Protein AF-A0A6L6C912-F1 (afdb_monomer)

Solvent-accessible surface area (backbone atoms only — not comparable to full-atom values): 8346 Å² total; per-residue (Å²): 132,83,64,89,53,62,64,54,72,68,54,40,51,50,49,50,55,50,50,50,58,46,31,72,76,54,56,62,42,37,60,65,57,52,14,61,76,70,71,49,58,45,74,30,47,49,53,47,47,75,71,37,81,61,41,32,56,27,79,47,93,93,45,96,63,50,25,36,24,34,54,93,72,51,63,96,78,46,55,73,74,74,72,69,75,84,73,74,90,74,79,93,76,87,88,87,92,79,90,76,91,73,86,82,80,83,89,74,90,81,76,84,74,86,72,79,83,70,77,74,71,71,68,79,81,114

pLDDT: mean 73.51, std 21.08, range [38.72, 96.44]

Secondary structure (DSSP, 8-state):
---TTPPPHHHHHHHHHHHHHHHHHS--EEHHHHHHHHTS-HHHHHHHHHH-TTEEEE--TT-SS-EEEEGGG--TT-----------------------------SS----------TTGGGG--

Radius of gyration: 24.03 Å; Cα contacts (8 Å, |Δi|>4): 100; chains: 1; bounding box: 54×57×57 Å

Foldseek 3Di:
DDPPQADDPVLLVQLLVQLVVVQVVPFFAFLVVSCVSSVGDSVNNVVSQVVDLQKAWADDPPDPTITIHGPVPDPPRRPRPDPPPPDDDDDDDDDDDDDDDDDPDDDPPPPPDDPDPDPVVVPPPD

Mean predicted aligned error: 16.99 Å

Structure (mmCIF, N/CA/C/O backbone):
data_AF-A0A6L6C912-F1
#
_entry.id   AF-A0A6L6C912-F1
#
loop_
_atom_site.group_PDB
_atom_site.id
_atom_site.type_symbol
_atom_site.label_atom_id
_atom_site.label_alt_id
_atom_site.label_comp_id
_atom_site.label_asym_id
_atom_site.label_entity_id
_atom_site.label_seq_id
_atom_site.pdbx_PDB_ins_code
_atom_site.Cartn_x
_atom_site.Cartn_y
_atom_site.Cartn_z
_atom_site.occupancy
_atom_site.B_iso_or_equiv
_atom_site.auth_seq_id
_atom_site.auth_comp_id
_atom_site.auth_asym_id
_atom_site.auth_atom_id
_atom_site.pdbx_PDB_model_num
ATOM 1 N N . MET A 1 1 ? 26.063 -0.394 -10.391 1.00 46.00 1 MET A N 1
ATOM 2 C CA . MET A 1 1 ? 25.419 -0.621 -9.078 1.00 46.00 1 MET A CA 1
ATOM 3 C C . MET A 1 1 ? 24.106 -1.335 -9.349 1.00 46.00 1 MET A C 1
ATOM 5 O O . MET A 1 1 ? 23.156 -0.690 -9.778 1.00 46.00 1 MET A O 1
ATOM 9 N N . SER A 1 2 ? 24.093 -2.663 -9.249 1.00 46.38 2 SER A N 1
ATOM 10 C CA . SER A 1 2 ? 22.914 -3.476 -9.554 1.00 46.38 2 SER A CA 1
ATOM 11 C C . SER A 1 2 ? 21.785 -3.101 -8.601 1.00 46.38 2 SER A C 1
ATOM 13 O O . SER A 1 2 ? 21.945 -3.137 -7.384 1.00 46.38 2 SER A O 1
ATOM 15 N N . SER A 1 3 ? 20.657 -2.669 -9.157 1.00 57.75 3 SER A N 1
ATOM 16 C CA . SER A 1 3 ? 19.453 -2.362 -8.392 1.00 57.75 3 SER A CA 1
ATOM 17 C C . SER A 1 3 ? 18.805 -3.685 -7.986 1.00 57.75 3 SER A C 1
ATOM 19 O O . SER A 1 3 ? 17.798 -4.078 -8.560 1.00 57.75 3 SER A O 1
ATOM 21 N N . GLU A 1 4 ? 19.384 -4.384 -7.006 1.00 67.19 4 GLU A N 1
ATOM 22 C CA . GLU A 1 4 ? 18.887 -5.674 -6.481 1.00 67.19 4 GLU A CA 1
ATOM 23 C C . GLU A 1 4 ? 17.446 -5.590 -5.950 1.00 67.19 4 GLU A C 1
ATOM 25 O O . GLU A 1 4 ? 16.793 -6.594 -5.694 1.00 67.19 4 GLU A O 1
ATOM 30 N N . TYR A 1 5 ? 16.936 -4.367 -5.804 1.00 69.31 5 TYR A N 1
ATOM 31 C CA . TYR A 1 5 ? 15.603 -4.062 -5.315 1.00 69.31 5 TYR A CA 1
ATOM 32 C C . TYR A 1 5 ? 14.744 -3.313 -6.346 1.00 69.31 5 TYR A C 1
ATOM 34 O O . TYR A 1 5 ? 13.743 -2.706 -5.963 1.00 69.31 5 TYR A O 1
ATOM 42 N N . SER A 1 6 ? 15.104 -3.312 -7.632 1.00 79.38 6 SER A N 1
ATOM 43 C CA . SER A 1 6 ? 14.180 -2.902 -8.699 1.00 79.38 6 SER A CA 1
ATOM 44 C C . SER A 1 6 ? 13.371 -4.098 -9.169 1.00 79.38 6 SER A C 1
ATOM 46 O O . SER A 1 6 ? 13.941 -5.066 -9.654 1.00 79.38 6 SER A O 1
ATOM 48 N N . LEU A 1 7 ? 12.049 -3.986 -9.073 1.00 84.81 7 LEU A N 1
ATOM 49 C CA . LEU A 1 7 ? 11.141 -4.888 -9.776 1.00 84.81 7 LEU A CA 1
ATOM 50 C C . LEU A 1 7 ? 11.162 -4.553 -11.267 1.00 84.81 7 LEU A C 1
ATOM 52 O O . LEU A 1 7 ? 11.279 -3.377 -11.636 1.00 84.81 7 LEU A O 1
ATOM 56 N N . ALA A 1 8 ? 11.017 -5.573 -12.109 1.00 90.06 8 ALA A N 1
ATOM 57 C CA . ALA A 1 8 ? 10.723 -5.351 -13.519 1.00 90.06 8 ALA A CA 1
ATOM 58 C C . ALA A 1 8 ? 9.362 -4.629 -13.659 1.00 90.06 8 ALA A C 1
ATOM 60 O O . ALA A 1 8 ? 8.518 -4.749 -12.767 1.00 90.06 8 ALA A O 1
ATOM 61 N N . PRO A 1 9 ? 9.101 -3.893 -14.755 1.00 88.69 9 PRO A N 1
ATOM 62 C CA . PRO A 1 9 ? 7.837 -3.170 -14.937 1.00 88.69 9 PRO A CA 1
A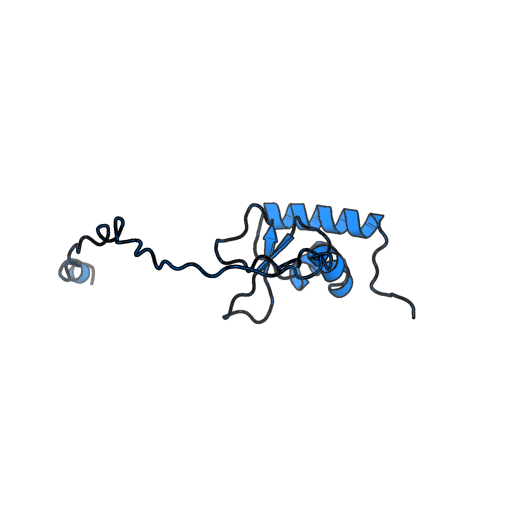TOM 63 C C . PRO A 1 9 ? 6.593 -4.057 -14.776 1.00 88.69 9 PRO A C 1
ATOM 65 O O . PRO A 1 9 ? 5.631 -3.666 -14.114 1.00 88.69 9 PRO A O 1
ATOM 68 N N . ASP A 1 10 ? 6.644 -5.284 -15.297 1.00 92.50 10 ASP A N 1
ATOM 69 C CA . ASP A 1 10 ? 5.545 -6.248 -15.195 1.00 92.50 10 ASP A CA 1
ATOM 70 C C . ASP A 1 10 ? 5.323 -6.719 -13.755 1.00 92.50 10 ASP A C 1
ATOM 72 O O . ASP A 1 10 ? 4.187 -6.843 -13.294 1.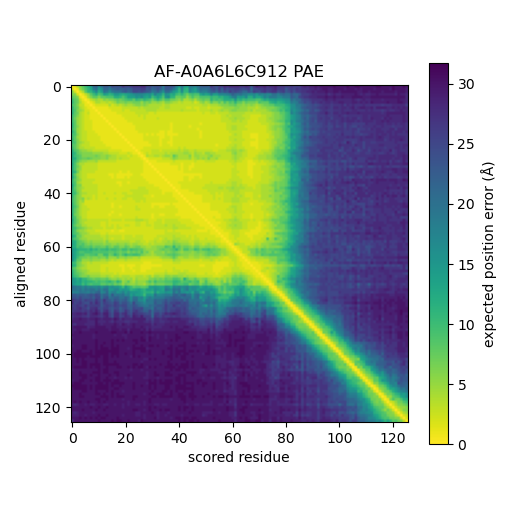00 92.50 10 ASP A O 1
ATOM 76 N N . GLU A 1 11 ? 6.405 -6.957 -13.014 1.00 92.06 11 GLU A N 1
ATOM 77 C CA . GLU A 1 11 ? 6.346 -7.343 -11.604 1.00 92.06 11 GLU A CA 1
ATOM 78 C C . GLU A 1 11 ? 5.853 -6.190 -10.733 1.00 92.06 11 GLU A C 1
ATOM 80 O O . GLU A 1 11 ? 5.048 -6.401 -9.829 1.00 92.06 11 GLU A O 1
ATOM 85 N N . ALA A 1 12 ? 6.285 -4.962 -11.027 1.00 92.56 12 ALA A N 1
ATOM 86 C CA . ALA A 1 12 ? 5.819 -3.758 -10.355 1.00 92.56 12 ALA A CA 1
ATOM 87 C C . ALA A 1 12 ? 4.313 -3.551 -10.575 1.00 92.56 12 ALA A C 1
ATOM 89 O O . ALA A 1 12 ? 3.591 -3.275 -9.619 1.00 92.56 12 ALA A O 1
ATOM 90 N N . SER A 1 13 ? 3.824 -3.754 -11.803 1.00 93.81 13 SER A N 1
ATOM 91 C CA . SER A 1 13 ? 2.397 -3.675 -12.138 1.00 93.81 13 SER A CA 1
ATOM 92 C C . SER A 1 13 ? 1.570 -4.755 -11.425 1.00 93.81 13 SER A C 1
ATOM 94 O O . SER A 1 13 ? 0.518 -4.469 -10.839 1.00 93.81 13 SER A O 1
ATOM 96 N N . LYS A 1 14 ? 2.077 -5.996 -11.385 1.00 94.94 14 LYS A N 1
ATOM 97 C CA . LYS A 1 14 ? 1.462 -7.097 -10.624 1.00 94.94 14 LYS A CA 1
ATOM 98 C C . LYS A 1 14 ? 1.429 -6.798 -9.127 1.00 94.94 14 LYS A C 1
ATOM 100 O O . LYS A 1 14 ? 0.382 -6.951 -8.503 1.00 94.94 14 LYS A O 1
ATOM 105 N N . ALA A 1 15 ? 2.539 -6.319 -8.564 1.00 94.62 15 ALA A N 1
ATOM 106 C CA . ALA A 1 15 ? 2.629 -5.939 -7.160 1.00 94.62 15 ALA A CA 1
ATOM 107 C C . ALA A 1 15 ? 1.658 -4.800 -6.825 1.00 94.62 15 ALA A C 1
ATOM 109 O O . ALA A 1 15 ? 0.943 -4.891 -5.832 1.00 94.62 15 ALA A O 1
ATOM 110 N N . ALA A 1 16 ? 1.562 -3.773 -7.675 1.00 94.88 16 ALA A N 1
ATOM 111 C CA . ALA A 1 16 ? 0.606 -2.682 -7.505 1.00 94.88 16 ALA A CA 1
ATOM 112 C C . ALA A 1 16 ? -0.843 -3.195 -7.513 1.00 94.88 16 ALA A C 1
ATOM 114 O O . ALA A 1 16 ? -1.638 -2.831 -6.652 1.00 94.88 16 ALA A O 1
ATOM 115 N N . SER A 1 17 ? -1.185 -4.088 -8.442 1.00 96.44 17 SER A N 1
ATOM 116 C CA . SER A 1 17 ? -2.529 -4.677 -8.532 1.00 96.44 17 SER A CA 1
ATOM 117 C C . SER A 1 17 ? -2.870 -5.550 -7.316 1.00 96.44 17 SER A C 1
ATOM 119 O O . SER A 1 17 ? -3.993 -5.505 -6.803 1.00 96.44 17 SER A O 1
ATOM 121 N N . ALA A 1 18 ? -1.892 -6.305 -6.807 1.00 96.00 18 ALA A N 1
ATOM 122 C CA . ALA A 1 18 ? -2.041 -7.100 -5.592 1.00 96.00 18 ALA A CA 1
ATOM 123 C C . ALA A 1 18 ? -2.231 -6.210 -4.354 1.00 96.00 18 ALA A C 1
ATOM 125 O O . ALA A 1 18 ? -3.171 -6.418 -3.589 1.00 96.00 18 ALA A O 1
ATOM 126 N N . VAL A 1 19 ? -1.402 -5.173 -4.194 1.00 96.38 19 VAL A N 1
ATOM 127 C CA . VAL A 1 19 ? -1.552 -4.182 -3.118 1.00 96.38 19 VAL A CA 1
ATOM 128 C C . VAL A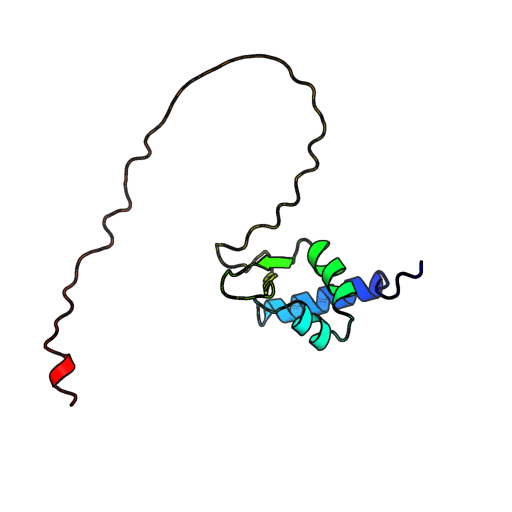 1 19 ? -2.906 -3.489 -3.189 1.00 96.38 19 VAL A C 1
ATOM 130 O O . VAL A 1 19 ? -3.568 -3.367 -2.165 1.00 96.38 19 VAL A O 1
ATOM 133 N N . PH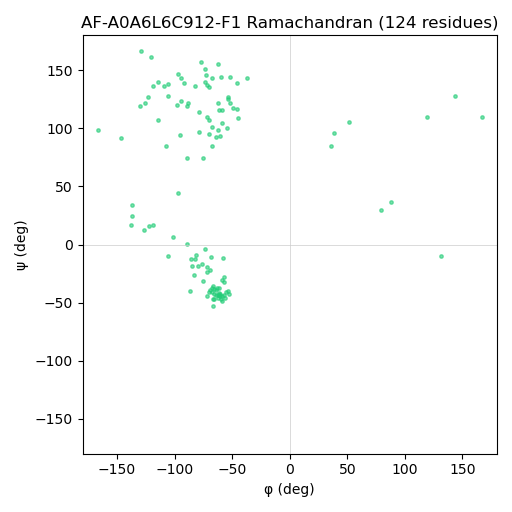E A 1 20 ? -3.347 -3.075 -4.378 1.00 95.94 20 PHE A N 1
ATOM 134 C CA . PHE A 1 20 ? -4.656 -2.454 -4.565 1.00 95.94 20 PHE A CA 1
ATOM 135 C C . PHE A 1 20 ? -5.780 -3.362 -4.060 1.00 95.94 20 PHE A C 1
ATOM 137 O O . PHE A 1 20 ? -6.636 -2.923 -3.295 1.00 95.94 20 PHE A O 1
ATOM 144 N N . SER A 1 21 ? -5.735 -4.647 -4.415 1.00 96.00 21 SER A N 1
ATOM 145 C CA . SER A 1 21 ? -6.722 -5.637 -3.968 1.00 96.00 21 SER A CA 1
ATOM 146 C C . SER A 1 21 ? -6.710 -5.828 -2.447 1.00 96.00 21 SER A C 1
ATOM 148 O O . SER A 1 21 ? -7.767 -5.982 -1.839 1.00 96.00 21 SER A O 1
ATOM 150 N N . ILE A 1 22 ? -5.528 -5.795 -1.821 1.00 95.25 22 ILE A N 1
ATOM 151 C CA . ILE A 1 22 ? -5.382 -5.883 -0.361 1.00 95.25 22 ILE A CA 1
ATOM 152 C C . ILE A 1 22 ? -5.972 -4.638 0.304 1.00 95.25 22 ILE A C 1
ATOM 154 O O . ILE A 1 22 ? -6.852 -4.769 1.145 1.00 95.25 22 ILE A O 1
ATOM 158 N N . LEU A 1 23 ? -5.555 -3.441 -0.118 1.00 94.62 23 LEU A N 1
ATOM 159 C CA . LEU A 1 23 ? -5.986 -2.175 0.483 1.00 94.62 23 LEU A CA 1
ATOM 160 C C . LEU A 1 23 ? -7.462 -1.845 0.224 1.00 94.62 23 LEU A C 1
ATOM 162 O O . LEU A 1 23 ? -8.054 -1.099 0.994 1.00 94.62 23 LEU A O 1
ATOM 166 N N . THR A 1 24 ? -8.066 -2.418 -0.822 1.00 94.44 24 THR A N 1
ATOM 167 C CA . THR A 1 24 ? -9.521 -2.350 -1.047 1.00 94.44 24 THR A CA 1
ATOM 168 C C . THR A 1 24 ? -10.287 -3.114 0.035 1.00 94.44 24 THR A C 1
ATOM 170 O O . THR A 1 24 ? -11.383 -2.716 0.416 1.00 94.44 24 THR A O 1
ATOM 173 N N . ARG A 1 25 ? -9.731 -4.234 0.514 1.00 92.62 25 ARG A N 1
ATOM 174 C CA . ARG A 1 25 ? -10.359 -5.088 1.534 1.00 92.62 25 ARG A CA 1
ATOM 175 C C . ARG A 1 25 ? -10.033 -4.625 2.947 1.00 92.62 25 ARG A C 1
ATOM 177 O O . ARG A 1 25 ? -10.891 -4.698 3.816 1.00 92.62 25 ARG A O 1
ATOM 184 N N . ASP A 1 26 ? -8.790 -4.214 3.159 1.00 91.00 26 ASP A N 1
ATOM 185 C CA . ASP A 1 26 ? -8.232 -3.871 4.459 1.00 91.00 26 ASP A CA 1
ATOM 186 C C . ASP A 1 26 ? -7.206 -2.741 4.293 1.00 91.00 26 ASP A C 1
ATOM 188 O O . ASP A 1 26 ? -6.033 -2.957 3.966 1.00 91.00 26 ASP A O 1
ATOM 192 N N . GLY A 1 27 ? -7.696 -1.509 4.427 1.00 89.19 27 GLY A N 1
ATOM 193 C CA . GLY A 1 27 ? -6.881 -0.302 4.356 1.00 89.19 27 GLY A CA 1
ATOM 194 C C . GLY A 1 27 ? -6.098 -0.067 5.648 1.00 89.19 27 GLY A C 1
ATOM 195 O O . GLY A 1 27 ? -6.497 -0.500 6.722 1.00 89.19 27 GLY A O 1
ATOM 196 N N . GLY A 1 28 ? -4.997 0.679 5.564 1.00 91.00 28 GLY A N 1
ATOM 197 C CA . GLY A 1 28 ? -4.208 1.031 6.745 1.00 91.00 28 GLY A CA 1
ATOM 198 C C . GLY A 1 28 ? -3.146 0.005 7.091 1.00 91.00 28 GLY A C 1
ATOM 199 O O . GLY A 1 28 ? -2.865 -0.244 8.258 1.00 91.00 28 GLY A O 1
ATOM 200 N N . GLN A 1 29 ? -2.534 -0.582 6.067 1.00 93.50 29 GLN A N 1
ATOM 201 C CA . GLN A 1 29 ? -1.478 -1.572 6.233 1.00 93.50 29 GLN A CA 1
ATOM 202 C C . GLN A 1 29 ? -0.097 -0.933 6.104 1.00 93.50 29 GLN A C 1
ATOM 204 O O . GLN A 1 29 ? 0.119 -0.014 5.311 1.00 93.50 29 GLN A O 1
ATOM 209 N N . THR A 1 30 ? 0.886 -1.439 6.847 1.00 94.88 30 THR A N 1
ATOM 210 C CA . THR A 1 30 ? 2.270 -0.973 6.689 1.00 94.88 30 THR A CA 1
ATOM 211 C C . THR A 1 30 ? 2.879 -1.521 5.398 1.00 94.88 30 THR A C 1
ATOM 213 O O . THR A 1 30 ? 2.606 -2.650 4.981 1.00 94.88 30 THR A O 1
ATOM 216 N N . ALA A 1 31 ? 3.826 -0.788 4.805 1.00 94.81 31 ALA A N 1
ATOM 217 C CA . ALA A 1 31 ? 4.561 -1.279 3.634 1.00 94.81 31 ALA A CA 1
ATOM 218 C C . ALA A 1 31 ? 5.289 -2.615 3.885 1.00 94.81 31 ALA A C 1
ATOM 220 O O . ALA A 1 31 ? 5.497 -3.400 2.963 1.00 94.81 31 ALA A O 1
ATOM 221 N N . ALA A 1 32 ? 5.686 -2.891 5.133 1.00 95.06 32 ALA A N 1
ATOM 222 C CA . ALA A 1 32 ? 6.317 -4.157 5.495 1.00 95.06 32 ALA A CA 1
ATOM 223 C C . ALA A 1 32 ? 5.326 -5.330 5.441 1.00 95.06 32 ALA A C 1
ATOM 225 O O . ALA A 1 32 ? 5.691 -6.401 4.962 1.00 95.06 32 ALA A O 1
ATOM 226 N N . GLN A 1 33 ? 4.091 -5.135 5.909 1.00 95.25 33 GLN A N 1
ATOM 227 C CA . GLN A 1 33 ? 3.036 -6.147 5.818 1.00 95.25 33 GLN A CA 1
ATOM 228 C C . GLN A 1 33 ? 2.634 -6.385 4.364 1.00 95.25 33 GLN A C 1
ATOM 230 O O . GLN A 1 33 ? 2.623 -7.531 3.925 1.00 95.25 33 GLN A O 1
ATOM 235 N N . LEU A 1 34 ? 2.412 -5.315 3.595 1.00 96.00 34 LEU A N 1
ATOM 236 C CA . LEU A 1 34 ? 2.085 -5.416 2.170 1.00 96.00 34 LEU A CA 1
ATOM 237 C C . LEU A 1 34 ? 3.166 -6.182 1.393 1.00 96.00 34 LEU A C 1
ATOM 239 O O . LEU A 1 34 ? 2.854 -7.069 0.606 1.00 96.00 34 LEU A O 1
ATOM 243 N N . ALA A 1 35 ? 4.442 -5.908 1.670 1.00 95.69 35 ALA A N 1
ATOM 244 C CA . ALA A 1 35 ? 5.560 -6.607 1.042 1.00 95.69 35 ALA A CA 1
ATOM 245 C C . ALA A 1 35 ? 5.556 -8.117 1.338 1.00 95.69 35 ALA A C 1
ATOM 247 O O . ALA A 1 35 ? 5.759 -8.919 0.428 1.00 95.69 35 ALA A O 1
ATOM 248 N N . ARG A 1 36 ? 5.260 -8.511 2.585 1.00 95.69 36 ARG A N 1
ATOM 249 C CA . ARG A 1 36 ? 5.138 -9.927 2.972 1.00 95.69 36 ARG A CA 1
ATOM 250 C C . ARG A 1 36 ? 3.956 -10.612 2.289 1.00 95.69 36 ARG A C 1
ATOM 252 O O . ARG A 1 36 ? 4.114 -11.735 1.833 1.00 95.69 36 ARG A O 1
ATOM 259 N N . LEU A 1 37 ? 2.804 -9.943 2.208 1.00 95.00 37 LEU A N 1
ATOM 260 C CA . LEU A 1 37 ? 1.595 -10.496 1.586 1.00 95.00 37 LEU A CA 1
ATOM 261 C C . LEU A 1 37 ? 1.751 -10.683 0.073 1.00 95.00 37 LEU A C 1
ATOM 263 O O . LEU A 1 37 ? 1.262 -11.660 -0.480 1.00 95.00 37 LEU A O 1
ATOM 267 N N . VAL A 1 38 ? 2.441 -9.755 -0.589 1.00 94.44 38 VAL A N 1
ATOM 268 C CA . VAL A 1 38 ? 2.668 -9.788 -2.042 1.00 94.44 38 VAL A CA 1
ATOM 269 C C . VAL A 1 38 ? 3.877 -10.658 -2.416 1.00 94.44 38 VAL A C 1
ATOM 271 O O . VAL A 1 38 ? 3.995 -11.081 -3.562 1.00 94.44 38 VAL A O 1
ATOM 274 N N . GLY A 1 39 ? 4.769 -10.954 -1.465 1.00 94.19 39 GLY A N 1
ATOM 275 C CA . GLY A 1 39 ? 5.966 -11.766 -1.702 1.00 94.19 39 GLY A CA 1
ATOM 276 C C . GLY A 1 39 ? 7.112 -10.995 -2.362 1.00 94.19 39 GLY A C 1
ATOM 277 O O . GLY A 1 39 ? 7.910 -11.575 -3.091 1.00 94.19 39 GLY A O 1
ATOM 278 N N . VAL A 1 40 ? 7.204 -9.684 -2.121 1.00 94.19 40 VAL A N 1
ATOM 279 C CA . VAL A 1 40 ? 8.243 -8.811 -2.693 1.00 94.19 40 VAL A CA 1
ATOM 280 C C . VAL A 1 40 ? 9.067 -8.143 -1.601 1.00 94.19 40 VAL A C 1
ATOM 282 O O . VAL A 1 40 ? 8.653 -8.028 -0.448 1.00 94.19 40 VAL A O 1
ATOM 285 N N . HIS A 1 41 ? 10.250 -7.644 -1.953 1.00 94.38 41 HIS A N 1
ATOM 286 C CA . HIS A 1 41 ? 11.067 -6.916 -0.994 1.00 94.38 41 HIS A CA 1
ATOM 287 C C . HIS A 1 41 ? 10.471 -5.532 -0.677 1.00 94.38 41 HIS A C 1
ATOM 289 O O . HIS A 1 41 ? 10.084 -4.776 -1.572 1.00 94.38 41 HIS A O 1
ATOM 295 N N . LYS A 1 42 ? 10.474 -5.141 0.607 1.00 93.94 42 LYS A N 1
ATOM 296 C CA . LYS A 1 42 ? 9.901 -3.865 1.084 1.00 93.94 42 LYS A CA 1
ATOM 297 C C . LYS A 1 42 ? 10.440 -2.644 0.332 1.00 93.94 42 LYS A C 1
ATOM 299 O O . LYS A 1 42 ? 9.672 -1.752 -0.011 1.00 93.94 42 LYS A O 1
ATOM 304 N N . LYS A 1 43 ? 11.754 -2.585 0.068 1.00 92.62 43 LYS A N 1
ATOM 305 C CA . LYS A 1 43 ? 12.363 -1.450 -0.661 1.00 92.62 43 LYS A CA 1
ATOM 306 C C . LYS A 1 43 ? 11.796 -1.302 -2.075 1.00 92.62 43 LYS A C 1
ATOM 308 O O . LYS A 1 43 ? 11.607 -0.180 -2.533 1.00 92.62 43 LYS A O 1
ATOM 313 N N . SER A 1 44 ? 11.525 -2.419 -2.740 1.00 92.56 44 SER A N 1
ATOM 314 C CA . SER A 1 44 ? 10.970 -2.442 -4.088 1.00 92.56 44 SER A CA 1
ATOM 315 C C . SER A 1 44 ? 9.513 -2.014 -4.087 1.00 92.56 44 SER A C 1
ATOM 317 O O . SER A 1 44 ? 9.122 -1.166 -4.884 1.00 92.56 44 SER A O 1
ATOM 319 N N . LEU A 1 45 ? 8.738 -2.530 -3.130 1.00 94.88 45 LEU A N 1
ATOM 320 C CA . LEU A 1 45 ? 7.340 -2.154 -2.985 1.00 94.88 45 LEU A CA 1
ATOM 321 C C . LEU A 1 45 ? 7.173 -0.675 -2.631 1.00 94.88 45 LEU A C 1
ATOM 323 O O . LEU A 1 45 ? 6.315 -0.017 -3.201 1.00 94.88 45 LEU A O 1
ATOM 327 N N . ASN A 1 46 ? 8.029 -0.120 -1.770 1.00 94.56 46 ASN A N 1
ATOM 328 C CA . ASN A 1 46 ? 8.001 1.310 -1.462 1.00 94.56 46 ASN A CA 1
ATOM 329 C C . ASN A 1 46 ? 8.108 2.177 -2.723 1.00 94.56 46 ASN A C 1
ATOM 331 O O . ASN A 1 46 ? 7.392 3.165 -2.834 1.00 94.56 46 ASN A O 1
ATOM 335 N N . ARG A 1 47 ? 8.955 1.809 -3.695 1.00 93.12 47 ARG A N 1
ATOM 336 C CA . ARG A 1 47 ? 9.031 2.544 -4.969 1.00 93.12 47 ARG A CA 1
ATOM 337 C C . ARG A 1 47 ? 7.684 2.525 -5.689 1.00 93.12 47 ARG A C 1
ATOM 339 O O . ARG A 1 47 ? 7.217 3.574 -6.110 1.00 93.12 47 ARG A O 1
ATOM 346 N N . VAL A 1 48 ? 7.044 1.359 -5.777 1.00 94.00 48 VAL A N 1
ATOM 347 C CA . VAL A 1 48 ? 5.712 1.217 -6.389 1.00 94.00 48 VAL A CA 1
ATOM 348 C C . VAL A 1 48 ? 4.684 2.093 -5.668 1.00 94.00 48 VAL A C 1
ATOM 350 O O . VAL A 1 48 ? 3.991 2.870 -6.315 1.00 94.00 48 VAL A O 1
ATOM 353 N N . LEU A 1 49 ? 4.646 2.029 -4.336 1.00 94.50 49 LEU A N 1
ATOM 354 C CA . LEU A 1 49 ? 3.704 2.776 -3.503 1.00 94.50 49 LEU A CA 1
ATOM 355 C C . LEU A 1 49 ? 3.837 4.299 -3.660 1.00 94.50 49 LEU A C 1
ATOM 357 O O . LEU A 1 49 ? 2.831 4.984 -3.774 1.00 94.50 49 LEU A O 1
ATOM 361 N N . TYR A 1 50 ? 5.060 4.839 -3.710 1.00 93.69 50 TYR A N 1
ATOM 362 C CA . TYR A 1 50 ? 5.263 6.284 -3.890 1.00 93.69 50 TYR A CA 1
ATOM 363 C C . TYR A 1 50 ? 5.011 6.759 -5.333 1.00 93.69 50 TYR A C 1
ATOM 365 O O . TYR A 1 50 ? 4.597 7.902 -5.548 1.00 93.69 50 TYR A O 1
ATOM 373 N N . HIS A 1 51 ? 5.276 5.917 -6.337 1.00 91.88 51 HIS A N 1
ATOM 374 C CA . HIS A 1 51 ? 5.110 6.296 -7.744 1.00 91.88 51 HIS A CA 1
ATOM 375 C C . HIS A 1 51 ? 3.670 6.155 -8.248 1.00 91.88 51 HIS A C 1
ATOM 377 O O . HIS A 1 51 ? 3.269 6.892 -9.153 1.00 91.88 51 HIS A O 1
ATOM 383 N N . ASP A 1 52 ? 2.873 5.273 -7.655 1.00 92.50 52 ASP A N 1
ATOM 384 C CA . ASP A 1 52 ? 1.492 5.045 -8.066 1.00 92.50 52 ASP A CA 1
ATOM 385 C C . ASP A 1 52 ? 0.527 5.989 -7.315 1.00 92.50 52 ASP A C 1
ATOM 387 O O . ASP A 1 52 ? 0.452 5.943 -6.088 1.00 92.50 52 ASP A O 1
ATOM 391 N N . PRO A 1 53 ? -0.215 6.863 -8.025 1.00 90.81 53 PRO A N 1
ATOM 392 C CA . PRO A 1 53 ? -1.108 7.844 -7.402 1.00 90.81 53 PRO A CA 1
ATOM 393 C C . PRO A 1 53 ? -2.325 7.219 -6.706 1.00 90.81 53 PRO A C 1
ATOM 395 O O . PRO A 1 53 ? -3.046 7.918 -6.002 1.00 90.81 53 PRO A O 1
ATOM 398 N N . ARG A 1 54 ? -2.588 5.922 -6.904 1.00 92.31 54 ARG A N 1
ATOM 399 C CA . ARG A 1 54 ? -3.704 5.228 -6.250 1.00 92.31 54 ARG A CA 1
ATOM 400 C C . ARG A 1 54 ? -3.460 5.001 -4.765 1.00 92.31 54 ARG A C 1
ATOM 402 O O . ARG A 1 54 ? -4.419 4.737 -4.043 1.00 92.31 54 ARG A O 1
ATOM 409 N N . PHE A 1 55 ? -2.210 5.069 -4.314 1.00 93.81 55 PHE A N 1
ATOM 410 C CA . PHE A 1 55 ? -1.842 4.819 -2.929 1.00 93.81 55 PHE A CA 1
ATOM 411 C C . PHE A 1 55 ? -1.512 6.117 -2.211 1.00 93.81 55 PHE A C 1
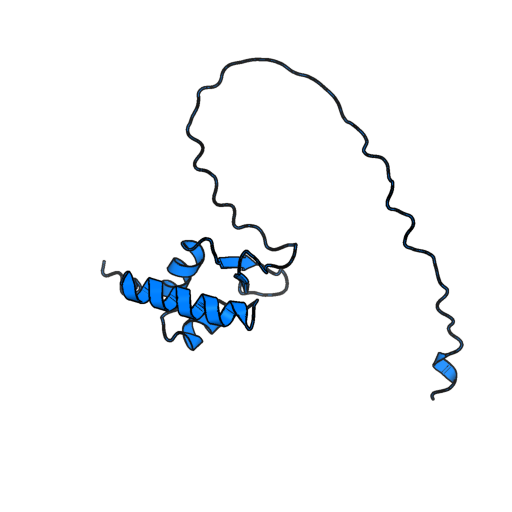ATOM 413 O O . PHE A 1 55 ? -0.822 6.990 -2.732 1.00 93.81 55 PHE A O 1
ATOM 420 N N . GLN A 1 56 ? -1.988 6.208 -0.979 1.00 93.19 56 GLN A N 1
ATOM 421 C CA . GLN A 1 56 ? -1.827 7.366 -0.124 1.00 93.19 56 GLN A CA 1
ATOM 422 C C . GLN A 1 56 ? -1.150 6.933 1.178 1.00 93.19 56 GLN A C 1
ATOM 424 O O . GLN A 1 56 ? -1.595 6.001 1.851 1.00 93.19 56 GLN A O 1
ATOM 429 N N . GLU A 1 57 ? -0.055 7.611 1.521 1.00 92.88 57 GLU A N 1
ATOM 430 C CA . GLU A 1 57 ? 0.651 7.418 2.787 1.00 92.88 57 GLU A CA 1
ATOM 431 C C . GLU A 1 57 ? -0.052 8.218 3.892 1.00 92.88 57 GLU A C 1
ATOM 433 O O . GLU A 1 57 ? -0.399 9.387 3.710 1.00 92.88 57 GLU A O 1
ATOM 438 N N . MET A 1 58 ? -0.223 7.607 5.060 1.00 89.38 58 MET A N 1
ATOM 439 C CA . MET A 1 58 ? -0.723 8.252 6.266 1.00 89.38 58 MET A CA 1
ATOM 440 C C . MET A 1 58 ? 0.268 8.034 7.408 1.00 89.38 58 MET A C 1
ATOM 442 O O . MET A 1 58 ? 0.597 6.906 7.781 1.00 89.38 58 MET A O 1
ATOM 446 N N . LYS A 1 59 ? 0.754 9.141 7.970 1.00 88.69 59 LYS A N 1
ATOM 447 C CA . LYS A 1 59 ? 1.634 9.140 9.140 1.00 88.69 59 LYS A CA 1
ATOM 448 C C . LYS A 1 59 ? 0.788 9.401 10.373 1.00 88.69 59 LYS A C 1
ATOM 450 O O . LYS A 1 59 ? 0.152 10.445 10.461 1.00 88.69 59 LYS A O 1
ATOM 455 N N . ILE A 1 60 ? 0.796 8.450 11.295 1.00 83.62 60 ILE A N 1
ATOM 456 C CA . ILE A 1 60 ? 0.076 8.536 12.561 1.00 83.62 60 ILE A CA 1
ATOM 457 C C . ILE A 1 60 ? 1.114 8.793 13.648 1.00 83.62 60 ILE A C 1
ATOM 459 O O . ILE A 1 60 ? 2.088 8.053 13.736 1.00 83.62 60 ILE A O 1
ATOM 463 N N . GLU A 1 61 ? 0.922 9.825 14.467 1.00 82.38 61 GLU A N 1
ATOM 464 C CA . GLU A 1 61 ? 1.897 10.229 15.497 1.00 82.38 61 GLU A CA 1
ATOM 465 C C . GLU A 1 61 ? 2.200 9.114 16.506 1.00 82.38 61 GLU A C 1
ATOM 467 O O . GLU A 1 61 ? 3.319 8.997 16.997 1.00 82.38 61 GLU A O 1
ATOM 472 N N . THR A 1 62 ? 1.219 8.251 16.771 1.00 83.31 62 THR A N 1
ATOM 473 C CA . THR A 1 62 ? 1.340 7.123 17.700 1.00 83.31 62 THR A CA 1
ATOM 474 C C . THR A 1 62 ? 2.026 5.894 17.098 1.00 83.31 62 THR A C 1
ATOM 476 O O . THR A 1 62 ? 2.333 4.957 17.834 1.00 83.31 62 THR A O 1
ATOM 479 N N . GLN A 1 63 ? 2.284 5.861 15.783 1.00 81.50 63 GLN A N 1
ATOM 480 C CA . GLN A 1 63 ? 2.894 4.714 15.108 1.00 81.50 63 GLN A CA 1
ATOM 481 C C . GLN A 1 63 ? 4.231 5.056 14.448 1.00 81.50 63 GLN A C 1
ATOM 483 O O . GLN A 1 63 ? 4.381 6.035 13.724 1.00 81.50 63 GLN A O 1
ATOM 488 N N . ALA A 1 64 ? 5.207 4.164 14.629 1.00 84.50 64 ALA A N 1
ATOM 489 C CA . ALA A 1 64 ? 6.543 4.323 14.055 1.00 84.50 64 ALA A CA 1
ATOM 490 C C . ALA A 1 64 ? 6.590 4.118 12.528 1.00 84.50 64 ALA A C 1
ATOM 492 O O . ALA A 1 64 ? 7.514 4.595 11.869 1.00 84.50 64 ALA A O 1
ATOM 493 N N . ALA A 1 65 ? 5.634 3.379 11.955 1.00 88.00 65 ALA A N 1
ATOM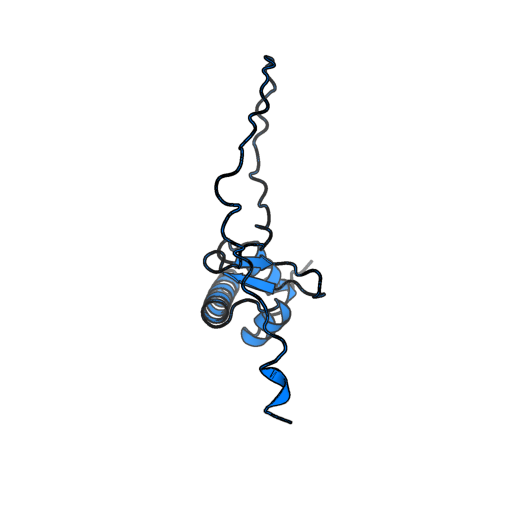 494 C CA . ALA A 1 65 ? 5.591 3.074 10.529 1.00 88.00 65 ALA A CA 1
ATOM 495 C C . ALA A 1 65 ? 4.373 3.732 9.868 1.00 88.00 65 ALA A C 1
ATOM 497 O O . ALA A 1 65 ? 3.288 3.697 10.443 1.00 88.00 65 ALA A O 1
ATOM 498 N N . PRO A 1 66 ? 4.526 4.287 8.652 1.00 91.00 66 PRO A N 1
ATOM 499 C CA . PRO A 1 66 ? 3.400 4.838 7.920 1.00 91.00 66 PRO A CA 1
ATOM 500 C C . PRO A 1 66 ? 2.441 3.729 7.486 1.00 91.00 66 PRO A C 1
ATOM 502 O O . PRO A 1 66 ? 2.864 2.635 7.078 1.00 91.00 66 PRO A O 1
ATOM 505 N N . LEU A 1 67 ? 1.155 4.056 7.535 1.00 93.19 67 LEU A N 1
ATOM 506 C CA . LEU A 1 67 ? 0.082 3.225 7.018 1.00 93.19 67 LEU A CA 1
ATOM 507 C C . LEU A 1 67 ? -0.259 3.654 5.596 1.00 93.19 67 LEU A C 1
ATOM 509 O O . LEU A 1 67 ? -0.226 4.836 5.263 1.00 93.19 67 LEU A O 1
ATOM 513 N N . TRP A 1 68 ? -0.581 2.681 4.756 1.00 94.88 68 TRP A N 1
ATOM 514 C CA . TRP A 1 68 ? -0.951 2.903 3.368 1.00 94.88 68 TRP A CA 1
ATOM 515 C C . TRP A 1 68 ? -2.434 2.633 3.170 1.00 94.88 68 TRP A C 1
ATOM 517 O O . TRP A 1 68 ? -2.972 1.636 3.654 1.00 94.88 68 TRP A O 1
ATOM 527 N N . TYR A 1 69 ? -3.075 3.529 2.431 1.00 94.25 69 TYR A N 1
ATOM 528 C 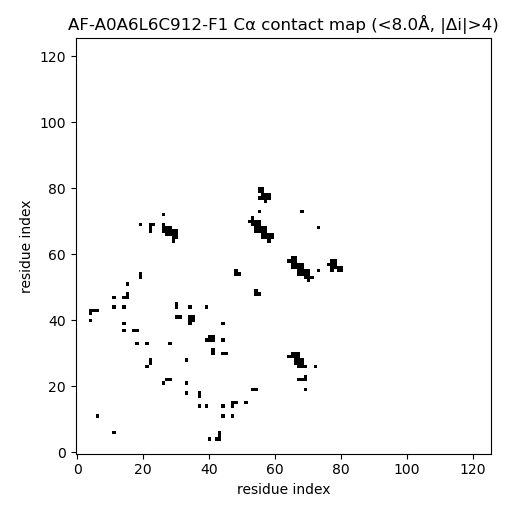CA . TYR A 1 69 ? -4.483 3.471 2.059 1.00 94.25 69 TYR A CA 1
ATOM 529 C C . TYR A 1 69 ? -4.628 3.663 0.551 1.00 94.25 69 TYR A C 1
ATOM 531 O O . TYR A 1 69 ? -3.695 4.103 -0.127 1.00 94.25 69 TYR A O 1
ATOM 539 N N . LEU A 1 70 ? -5.811 3.358 0.019 1.00 93.81 70 LEU A N 1
ATOM 540 C CA . LEU A 1 70 ? -6.190 3.857 -1.297 1.00 93.81 70 LEU A CA 1
ATOM 541 C C . LEU A 1 70 ? -6.506 5.347 -1.191 1.00 93.81 70 LEU A C 1
ATOM 543 O O . LEU A 1 70 ? -7.166 5.769 -0.245 1.00 93.81 70 LEU A O 1
ATOM 547 N N . ALA A 1 71 ? -6.090 6.131 -2.182 1.00 90.50 71 ALA A N 1
ATOM 548 C CA . ALA A 1 71 ? -6.370 7.565 -2.225 1.00 90.50 71 ALA A CA 1
ATOM 549 C C . ALA A 1 71 ? -7.881 7.867 -2.160 1.00 90.50 71 ALA A C 1
ATOM 551 O O . ALA A 1 71 ? -8.289 8.849 -1.553 1.00 90.50 71 ALA A O 1
ATOM 552 N N . SER A 1 72 ? -8.723 6.983 -2.709 1.00 87.25 72 SER A N 1
ATOM 553 C CA . SER A 1 72 ? -10.185 7.115 -2.685 1.00 87.25 72 SER A CA 1
ATOM 554 C C . SER A 1 72 ? -10.840 6.782 -1.340 1.00 87.25 72 SER A C 1
ATOM 556 O O . SER A 1 72 ? -12.008 7.102 -1.151 1.00 87.25 72 SER A O 1
ATOM 558 N N . SER A 1 73 ? -10.139 6.095 -0.433 1.00 84.06 73 SER A N 1
ATOM 559 C CA . SER A 1 73 ? -10.689 5.618 0.846 1.00 84.06 73 SER A CA 1
ATOM 560 C C . SER A 1 73 ? -9.860 6.067 2.051 1.00 84.06 73 SER A C 1
ATOM 562 O O . SER A 1 73 ? -9.990 5.498 3.137 1.00 84.06 73 SER A O 1
ATOM 564 N N . ALA A 1 74 ? -8.941 7.013 1.855 1.00 80.88 74 ALA A N 1
ATOM 565 C CA . ALA A 1 74 ? -8.060 7.480 2.910 1.00 80.88 74 ALA A CA 1
ATOM 566 C C . ALA A 1 74 ? -8.860 8.301 3.943 1.00 80.88 74 ALA A C 1
ATOM 568 O O . ALA A 1 74 ? -9.667 9.146 3.550 1.00 80.88 74 ALA A O 1
ATOM 569 N N . PRO A 1 75 ? -8.644 8.090 5.255 1.00 77.31 75 PRO A N 1
ATOM 570 C CA . PRO A 1 75 ? -9.275 8.901 6.292 1.00 77.31 75 PRO A CA 1
ATOM 571 C C . PRO A 1 75 ? -8.900 10.384 6.165 1.00 77.31 75 PRO A C 1
ATOM 573 O O . PRO A 1 75 ? -7.753 10.718 5.846 1.00 77.31 75 PRO A O 1
ATOM 576 N N . THR A 1 76 ? -9.847 11.277 6.465 1.00 62.16 76 THR A N 1
ATOM 577 C CA . THR A 1 76 ? -9.646 12.733 6.486 1.00 62.16 76 THR A CA 1
ATOM 578 C C . THR A 1 76 ? -8.548 13.080 7.497 1.00 62.16 76 THR A C 1
ATOM 580 O O . THR A 1 76 ? -8.753 12.979 8.703 1.00 62.16 76 THR A O 1
ATOM 583 N N . GLY A 1 77 ? -7.348 13.410 7.016 1.00 59.25 77 GLY A N 1
ATOM 584 C CA . GLY A 1 77 ? -6.145 13.568 7.848 1.00 59.25 77 GLY A CA 1
ATOM 585 C C . GLY A 1 77 ? -4.916 12.828 7.315 1.00 59.25 77 GLY A C 1
ATOM 586 O O . GLY A 1 77 ? -3.800 13.071 7.778 1.00 59.25 77 GLY A O 1
ATOM 587 N N . ALA A 1 78 ? -5.080 11.972 6.302 1.00 57.38 78 ALA A N 1
ATOM 588 C CA . ALA A 1 78 ? -3.955 11.527 5.495 1.00 57.38 78 ALA A CA 1
ATOM 589 C C . ALA A 1 78 ? -3.290 12.760 4.868 1.00 57.38 78 ALA A C 1
ATOM 591 O O . ALA A 1 78 ? -3.912 13.485 4.093 1.00 57.38 78 ALA A O 1
ATOM 592 N N . LYS A 1 79 ? -2.030 13.029 5.234 1.00 56.47 79 LYS A N 1
ATOM 593 C CA . LYS A 1 79 ? -1.236 14.067 4.574 1.00 56.47 79 LYS A CA 1
ATOM 594 C C . LYS A 1 79 ? -1.092 13.653 3.122 1.00 56.47 79 LYS A C 1
ATOM 596 O O . LYS A 1 79 ? -0.251 12.805 2.835 1.00 56.47 79 LYS A O 1
ATOM 601 N N . GLU A 1 80 ? -1.917 14.222 2.243 1.00 50.34 80 GLU A N 1
ATOM 602 C CA . GLU A 1 80 ? -1.768 14.123 0.796 1.00 50.34 80 GLU A CA 1
ATOM 603 C C . GLU A 1 80 ? -0.294 14.371 0.508 1.00 50.34 80 GLU A C 1
ATOM 605 O O . GLU A 1 80 ? 0.245 15.439 0.823 1.00 50.34 80 GLU A O 1
ATOM 610 N N . SER A 1 81 ? 0.400 13.297 0.113 1.00 48.53 81 SER A N 1
ATOM 611 C CA . SER A 1 81 ? 1.849 13.326 -0.002 1.00 48.53 81 SER A CA 1
ATOM 612 C C . SER A 1 81 ? 2.086 14.261 -1.153 1.00 48.53 81 SER A C 1
ATOM 614 O O . SER A 1 81 ? 1.789 13.918 -2.296 1.00 48.53 81 SER A O 1
ATOM 616 N N . THR A 1 82 ? 2.452 15.491 -0.810 1.00 45.09 82 THR A N 1
ATOM 617 C CA . THR A 1 82 ? 2.404 16.639 -1.691 1.00 45.09 82 THR A CA 1
ATOM 618 C C . THR A 1 82 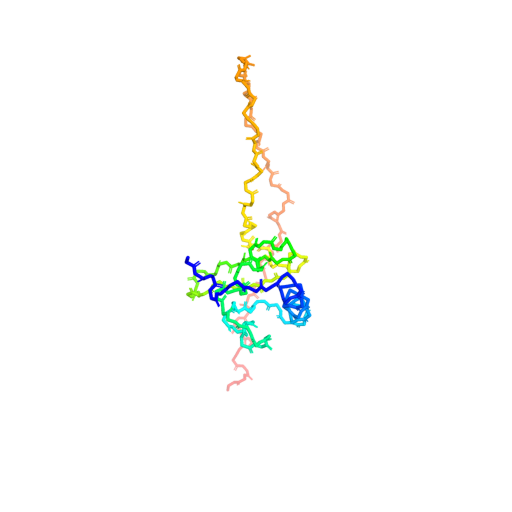? 3.391 16.337 -2.801 1.00 45.09 82 THR A C 1
ATOM 620 O O . THR A 1 82 ? 4.591 16.594 -2.688 1.00 45.09 82 THR A O 1
ATOM 623 N N . ARG A 1 83 ? 2.896 15.736 -3.888 1.00 47.62 83 ARG A N 1
ATOM 624 C CA . ARG A 1 83 ? 3.528 15.820 -5.189 1.00 47.62 83 ARG A CA 1
ATOM 625 C C . ARG A 1 83 ? 3.504 17.304 -5.456 1.00 47.62 83 ARG A C 1
ATOM 627 O O . ARG A 1 83 ? 2.482 17.835 -5.873 1.00 47.62 83 ARG A O 1
ATOM 634 N N . LYS A 1 84 ? 4.597 17.987 -5.105 1.00 38.72 84 LYS A N 1
ATOM 635 C CA . LYS A 1 84 ? 4.821 19.353 -5.550 1.00 38.72 84 LYS A CA 1
ATOM 636 C C . LYS A 1 84 ? 4.500 19.330 -7.044 1.00 38.72 84 LYS A C 1
ATOM 638 O O . LYS A 1 84 ? 5.176 18.576 -7.757 1.00 38.72 84 LYS A O 1
ATOM 643 N N . PRO A 1 85 ? 3.476 20.056 -7.526 1.00 41.84 85 PRO A N 1
ATOM 644 C CA . PRO A 1 85 ? 3.418 20.323 -8.945 1.00 41.84 85 PRO A CA 1
ATOM 645 C C . PRO A 1 85 ? 4.775 20.941 -9.263 1.00 41.84 85 PRO A C 1
ATOM 647 O O . PRO A 1 85 ? 5.260 21.810 -8.536 1.00 41.84 85 PRO A O 1
ATOM 650 N N . LYS A 1 86 ? 5.466 20.381 -10.250 1.00 40.75 86 LYS A N 1
ATOM 651 C CA . LYS A 1 86 ? 6.698 20.965 -10.753 1.00 40.75 86 LYS A CA 1
ATOM 652 C C . LYS A 1 86 ? 6.271 22.260 -11.435 1.00 40.75 86 LYS A C 1
ATOM 654 O O . LYS A 1 86 ? 5.953 22.243 -12.614 1.00 40.75 86 LYS A O 1
ATOM 659 N N . SER A 1 87 ? 6.137 23.325 -10.650 1.00 43.19 87 SER A N 1
ATOM 660 C CA . SER A 1 87 ? 5.886 24.666 -11.140 1.00 43.19 87 SER A CA 1
ATOM 661 C C . SER A 1 87 ? 7.072 25.037 -12.017 1.00 43.19 87 SER A C 1
ATOM 663 O O . SER A 1 87 ? 8.220 25.062 -11.567 1.00 43.19 87 SER A O 1
ATOM 665 N N . GLU A 1 88 ? 6.778 25.226 -13.296 1.00 52.12 88 GLU A N 1
ATOM 666 C CA . GLU A 1 88 ? 7.638 25.930 -14.235 1.00 52.12 88 GLU A CA 1
ATOM 667 C C . GLU A 1 88 ? 8.016 27.303 -13.649 1.00 52.12 88 GLU A C 1
ATOM 669 O O . GLU A 1 88 ? 7.203 27.911 -12.943 1.00 52.12 88 GLU A O 1
ATOM 674 N N . PRO A 1 89 ? 9.241 27.799 -13.887 1.00 43.38 89 PRO A N 1
ATOM 675 C CA . PRO A 1 89 ? 9.615 29.136 -13.469 1.00 43.38 89 PRO A CA 1
ATOM 676 C C . PRO A 1 89 ? 9.021 30.121 -14.478 1.00 43.38 89 PRO A C 1
ATOM 678 O O . PRO A 1 89 ? 9.600 30.339 -15.539 1.00 43.38 89 PRO A O 1
ATOM 681 N N . THR A 1 90 ? 7.860 30.694 -14.170 1.00 39.44 90 THR A N 1
ATOM 682 C CA . THR A 1 90 ? 7.378 31.875 -14.892 1.00 39.44 90 THR A CA 1
ATOM 683 C C . THR A 1 90 ? 7.801 33.108 -14.115 1.00 39.44 90 THR A C 1
ATOM 685 O O . THR A 1 90 ? 7.533 33.227 -12.920 1.00 39.44 90 THR A O 1
ATOM 688 N N . GLU A 1 91 ? 8.527 33.960 -14.827 1.00 44.81 91 GLU A N 1
ATOM 689 C CA . GLU A 1 91 ? 9.128 35.212 -14.399 1.00 44.81 91 GLU A CA 1
ATOM 690 C C . GLU A 1 91 ? 8.173 36.095 -13.588 1.00 44.81 91 GLU A C 1
ATOM 692 O O . GLU A 1 91 ? 6.988 36.239 -13.899 1.00 44.81 91 GLU A O 1
ATOM 697 N N . GLU A 1 92 ? 8.736 36.692 -12.539 1.00 44.72 92 GLU A N 1
ATOM 698 C CA . GLU A 1 92 ? 8.142 37.772 -11.765 1.00 44.72 92 GLU A CA 1
ATOM 699 C C . GLU A 1 92 ? 7.726 38.919 -12.695 1.00 44.72 92 GLU A C 1
ATOM 701 O O . GLU A 1 92 ? 8.538 39.465 -13.442 1.00 44.72 92 GLU A O 1
ATOM 706 N N . SER A 1 93 ? 6.458 39.317 -12.614 1.00 44.38 93 SER A N 1
ATOM 707 C CA . SER A 1 93 ? 6.028 40.637 -13.056 1.00 44.38 93 SER A CA 1
ATOM 708 C C . SER A 1 93 ? 5.197 41.271 -11.949 1.00 44.38 93 SER A C 1
ATOM 710 O O . SER A 1 93 ? 4.198 40.717 -11.491 1.00 44.38 93 SER A O 1
ATOM 712 N N . ASP A 1 94 ? 5.722 42.403 -11.497 1.00 44.75 94 ASP A N 1
ATOM 713 C CA . ASP A 1 94 ? 5.246 43.335 -10.490 1.00 44.75 94 ASP A CA 1
ATOM 714 C C . ASP A 1 94 ? 3.729 43.569 -10.427 1.00 44.75 94 ASP A C 1
ATOM 716 O O . ASP A 1 94 ? 3.060 43.796 -11.435 1.00 44.75 94 ASP A O 1
ATOM 720 N N . GLY A 1 95 ? 3.249 43.738 -9.190 1.00 40.62 95 GLY A N 1
ATOM 721 C CA . GLY A 1 95 ? 2.228 44.742 -8.889 1.00 40.62 95 GLY A CA 1
ATOM 722 C C . GLY A 1 95 ? 0.901 44.221 -8.335 1.00 40.62 95 GLY A C 1
ATOM 723 O O . GLY A 1 95 ? 0.080 43.671 -9.057 1.00 40.62 95 GLY A O 1
ATOM 724 N N . VAL A 1 96 ? 0.667 44.510 -7.049 1.00 47.81 96 VAL A N 1
ATOM 725 C CA . VAL A 1 96 ? -0.441 45.320 -6.477 1.00 47.81 96 VAL A CA 1
ATOM 726 C C . VAL A 1 96 ? -0.909 44.734 -5.121 1.00 47.81 96 VAL A C 1
ATOM 728 O O . VAL A 1 96 ? -1.233 43.550 -5.041 1.00 47.81 96 VAL A O 1
ATOM 731 N N . PRO A 1 97 ? -0.985 45.543 -4.039 1.00 55.84 97 PRO A N 1
ATOM 732 C CA . PRO A 1 97 ? -1.478 45.125 -2.726 1.00 55.84 97 PRO A CA 1
ATOM 733 C C . PRO A 1 97 ? -2.993 45.379 -2.567 1.00 55.84 97 PRO A C 1
ATOM 735 O O . PRO A 1 97 ? -3.484 46.443 -2.935 1.00 55.84 97 PRO A O 1
ATOM 738 N N . SER A 1 98 ? -3.746 44.449 -1.967 1.00 43.91 98 SER A N 1
ATOM 739 C CA . SER A 1 98 ? -5.106 44.708 -1.441 1.00 43.91 98 SER A CA 1
ATOM 740 C C . SER A 1 98 ? -5.546 43.552 -0.527 1.00 43.91 98 SER A C 1
ATOM 742 O O . SER A 1 98 ? -5.712 42.429 -0.985 1.00 43.91 98 SER A O 1
ATOM 744 N N . VAL A 1 99 ? -5.437 43.689 0.798 1.00 44.66 99 VAL A N 1
ATOM 745 C CA . VAL A 1 99 ? -6.533 44.046 1.726 1.00 44.66 99 VAL A CA 1
ATOM 746 C C . VAL A 1 99 ? -7.787 43.176 1.560 1.00 44.66 99 VAL A C 1
ATOM 748 O O . VAL A 1 99 ? -8.574 43.393 0.649 1.00 44.66 99 VAL A O 1
ATOM 751 N N . ALA A 1 100 ? -8.007 42.256 2.504 1.00 41.31 100 ALA A N 1
ATOM 752 C CA . ALA A 1 100 ? -9.189 42.235 3.379 1.00 41.31 100 ALA A CA 1
ATOM 753 C C . ALA A 1 100 ? -9.287 40.890 4.114 1.00 41.31 100 ALA A C 1
ATOM 755 O O . ALA A 1 100 ? -9.636 39.863 3.531 1.00 41.31 100 ALA A O 1
ATOM 756 N N . SER A 1 101 ? -9.048 40.929 5.424 1.00 54.28 101 SER A N 1
ATOM 757 C CA . SER A 1 101 ? -9.645 39.993 6.371 1.00 54.28 101 SER A CA 1
ATOM 758 C C . SER A 1 101 ? -11.159 39.973 6.151 1.00 54.28 101 SER A C 1
ATOM 760 O O . SER A 1 101 ? -11.809 41.014 6.243 1.00 54.28 101 SER A O 1
ATOM 762 N N . ARG A 1 102 ? -11.725 38.804 5.856 1.00 48.97 102 ARG A N 1
ATOM 763 C CA . ARG A 1 102 ? -13.158 38.558 6.012 1.00 48.97 102 ARG A CA 1
ATOM 764 C C . ARG A 1 102 ? -13.323 37.510 7.095 1.00 48.97 102 ARG A C 1
ATOM 766 O O . ARG A 1 102 ? -12.984 36.347 6.903 1.00 48.97 102 ARG A O 1
ATOM 773 N N . GLU A 1 103 ? -13.787 37.987 8.243 1.00 54.16 103 GLU A N 1
ATOM 774 C CA . GLU A 1 103 ? -14.387 37.195 9.305 1.00 54.16 103 GLU A CA 1
ATOM 775 C C . GLU A 1 103 ? -15.456 36.285 8.684 1.00 54.16 103 GLU A C 1
ATOM 777 O O . GLU A 1 103 ? -16.422 36.766 8.093 1.00 54.16 103 GLU A O 1
ATOM 782 N N . ILE A 1 104 ? -15.269 34.970 8.780 1.00 55.47 104 ILE A N 1
ATOM 783 C CA . ILE A 1 104 ? -16.352 34.008 8.574 1.00 55.47 104 ILE A CA 1
ATOM 784 C C . ILE A 1 104 ? -16.872 33.707 9.976 1.00 55.47 104 ILE A C 1
ATOM 786 O O . ILE A 1 104 ? -16.287 32.913 10.710 1.00 55.47 104 ILE A O 1
ATOM 790 N N . ILE A 1 105 ? -17.913 34.435 10.372 1.00 53.28 105 ILE A N 1
ATOM 791 C CA . ILE A 1 105 ? -18.644 34.213 11.616 1.00 53.28 105 ILE A CA 1
ATOM 792 C C . ILE A 1 105 ? -19.597 33.033 11.392 1.00 53.28 105 ILE A C 1
ATOM 794 O O . ILE A 1 105 ? -20.486 33.097 10.551 1.00 53.28 105 ILE A O 1
ATOM 798 N N . ASP A 1 106 ? -19.304 31.952 12.112 1.00 54.22 106 ASP A N 1
ATOM 799 C CA . ASP A 1 106 ? -20.206 31.161 12.957 1.00 54.22 106 ASP A CA 1
ATOM 800 C C . ASP A 1 106 ? -21.657 30.907 12.490 1.00 54.22 106 ASP A C 1
ATOM 802 O O . ASP A 1 106 ? -22.565 31.676 12.793 1.00 54.22 106 ASP A O 1
ATOM 806 N N . GLU A 1 107 ? -21.890 29.750 11.858 1.00 55.88 107 GLU A N 1
ATOM 807 C CA . GLU A 1 107 ? -23.232 29.155 11.699 1.00 55.88 107 GLU A CA 1
ATOM 808 C C . GLU A 1 107 ? -23.258 27.627 11.941 1.00 55.88 107 GLU A C 1
ATOM 810 O O . GLU A 1 107 ? -24.146 26.933 11.454 1.00 55.88 107 GLU A O 1
ATOM 815 N N . PHE A 1 108 ? -22.313 27.055 12.705 1.00 50.53 108 PHE A N 1
ATOM 816 C CA . PHE A 1 108 ? -22.371 25.621 13.072 1.00 50.53 108 PHE A CA 1
ATOM 817 C C . PHE A 1 108 ? -22.002 25.303 14.531 1.00 50.53 108 PHE A C 1
ATOM 819 O O . PHE A 1 108 ? -21.781 24.143 14.882 1.00 50.53 108 PHE A O 1
ATOM 826 N N . THR A 1 109 ? -22.007 26.304 15.413 1.00 55.56 109 THR A N 1
ATOM 827 C CA . THR A 1 109 ? -21.698 26.136 16.845 1.00 55.56 109 THR A CA 1
ATOM 828 C C . THR A 1 109 ? -22.957 26.006 17.714 1.00 55.56 109 THR A C 1
ATOM 830 O O . THR A 1 109 ? -23.058 26.634 18.758 1.00 55.56 109 THR A O 1
ATOM 833 N N . HIS A 1 110 ? -23.944 25.204 17.291 1.00 53.81 110 HIS A N 1
ATOM 834 C CA . HIS A 1 110 ? -25.158 24.913 18.085 1.00 53.81 110 HIS A CA 1
ATOM 835 C C . HIS A 1 110 ? -25.572 23.424 18.049 1.00 53.81 110 HIS A C 1
ATOM 837 O O . HIS A 1 110 ? -26.754 23.102 18.073 1.00 53.81 110 HIS A O 1
ATOM 843 N N . ILE A 1 111 ? -24.613 22.489 17.978 1.00 50.97 111 ILE A N 1
ATOM 844 C CA . ILE A 1 111 ? -24.911 21.034 18.019 1.00 50.97 111 ILE A CA 1
ATOM 845 C C . ILE A 1 111 ? -24.530 20.387 19.362 1.00 50.97 111 ILE A C 1
ATOM 847 O O . ILE A 1 111 ? -24.938 19.263 19.643 1.00 50.97 111 ILE A O 1
ATOM 851 N N . PHE A 1 112 ? -23.822 21.090 20.247 1.00 49.56 112 PHE A N 1
ATOM 852 C CA . PHE A 1 112 ? -23.616 20.615 21.617 1.00 49.56 112 PHE A CA 1
ATOM 853 C C . PHE A 1 112 ? -24.744 21.118 22.518 1.00 49.56 112 PHE A C 1
ATOM 855 O O . PHE A 1 112 ? -24.569 22.047 23.297 1.00 49.56 112 PHE A O 1
ATOM 862 N N . ASP A 1 113 ? -25.913 20.499 22.362 1.00 46.03 113 ASP A N 1
ATOM 863 C CA . ASP A 1 113 ? -26.963 20.520 23.377 1.00 46.03 113 ASP A CA 1
ATOM 864 C C . ASP A 1 113 ? -26.487 19.635 24.541 1.00 46.03 113 ASP A C 1
ATOM 866 O O . ASP A 1 113 ? -26.334 18.415 24.402 1.00 46.03 113 ASP A O 1
ATOM 870 N N . GLU A 1 114 ? -26.158 20.280 25.662 1.00 56.22 114 GLU A N 1
ATOM 871 C CA . GLU A 1 114 ? -25.920 19.655 26.958 1.00 56.22 114 GLU A CA 1
ATOM 872 C C . GLU A 1 114 ? -27.135 18.804 27.338 1.00 56.22 114 GLU A C 1
ATOM 874 O O . GLU A 1 114 ? -28.127 19.297 27.866 1.00 56.22 114 GLU A O 1
ATOM 879 N N . LYS A 1 115 ? -27.046 17.491 27.130 1.00 51.38 115 LYS A N 1
ATOM 880 C CA . LYS A 1 115 ? -27.895 16.539 27.846 1.00 51.38 115 LYS A CA 1
ATOM 881 C C . LYS A 1 115 ? -27.062 15.800 28.873 1.00 51.38 115 LYS A C 1
ATOM 883 O O . LYS A 1 115 ? -26.484 14.752 28.604 1.00 51.38 115 LYS A O 1
ATOM 888 N N . GLU A 1 116 ? -26.956 16.458 30.023 1.00 51.78 116 GLU A N 1
ATOM 889 C CA . GLU A 1 116 ? -27.295 15.889 31.329 1.00 51.78 116 GLU A CA 1
ATOM 890 C C . GLU A 1 116 ? -26.959 14.393 31.463 1.00 51.78 116 GLU A C 1
ATOM 892 O O . GLU A 1 116 ? -27.777 13.501 31.235 1.00 51.78 116 GLU A O 1
ATOM 897 N N . TYR A 1 117 ? -25.703 14.119 31.817 1.00 49.97 117 TYR A N 1
ATOM 898 C CA . TYR A 1 117 ? -25.287 12.807 32.297 1.00 49.97 117 TYR A CA 1
ATOM 899 C C . TYR A 1 117 ? -25.885 12.600 33.693 1.00 49.97 117 TYR A C 1
ATOM 901 O O . TYR A 1 117 ? -25.339 13.058 34.697 1.00 49.97 117 TYR A O 1
ATOM 909 N N . ASP A 1 118 ? -27.032 11.933 33.744 1.00 48.06 118 ASP A N 1
ATOM 910 C CA . ASP A 1 118 ? -27.698 11.560 34.985 1.00 48.06 118 ASP A CA 1
ATOM 911 C C . ASP A 1 118 ? -26.886 10.463 35.704 1.00 48.06 118 ASP A C 1
ATOM 913 O O . ASP A 1 118 ? -26.796 9.311 35.265 1.00 48.06 118 ASP A O 1
ATOM 917 N N . HIS A 1 119 ? -26.222 10.841 36.798 1.00 54.25 119 HIS A N 1
ATOM 918 C CA . HIS A 1 119 ? -25.349 9.964 37.581 1.00 54.25 119 HIS A CA 1
ATOM 919 C C . HIS A 1 119 ? -26.121 8.925 38.425 1.00 54.25 119 HIS A C 1
ATOM 921 O O . HIS A 1 119 ? -25.489 8.064 39.040 1.00 54.25 119 HIS A O 1
ATOM 927 N N . GLU A 1 120 ? -27.460 8.948 38.446 1.00 55.31 120 GLU A N 1
ATOM 928 C CA . GLU A 1 120 ? -28.270 8.021 39.255 1.00 55.31 120 GLU A CA 1
ATOM 929 C C . GLU A 1 120 ? -28.564 6.668 38.579 1.00 55.31 120 GLU A C 1
ATOM 931 O O . 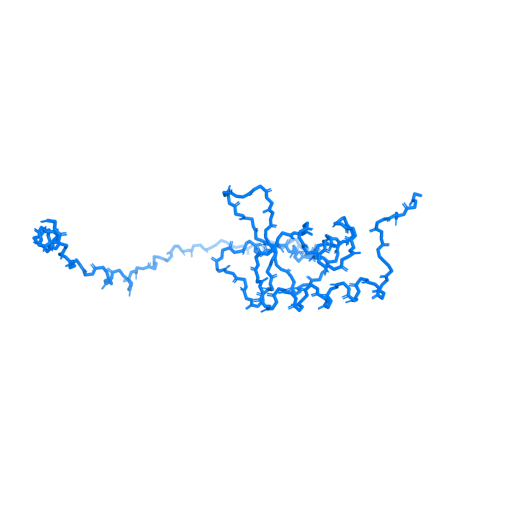GLU A 1 120 ? -28.948 5.708 39.251 1.00 55.31 120 GLU A O 1
ATOM 936 N N . VAL A 1 121 ? -28.317 6.516 37.271 1.00 55.00 121 VAL A N 1
ATOM 937 C CA . VAL A 1 121 ? -28.608 5.254 36.555 1.00 55.00 121 VAL A CA 1
ATOM 938 C C . VAL A 1 121 ? -27.528 4.178 36.780 1.00 55.00 121 VAL A C 1
ATOM 940 O O . VAL A 1 121 ? -27.793 2.985 36.617 1.00 55.00 121 VAL A O 1
ATOM 943 N N . LEU A 1 122 ? -26.321 4.550 37.228 1.00 54.41 122 LEU A N 1
ATOM 944 C CA . LEU A 1 122 ? -25.210 3.602 37.410 1.00 54.41 122 LEU A CA 1
ATOM 945 C C . LEU A 1 122 ? -25.248 2.806 38.728 1.00 54.41 122 LEU A C 1
ATOM 947 O O . LEU A 1 122 ? -24.518 1.827 38.865 1.00 54.41 122 LEU A O 1
ATOM 951 N N . ALA A 1 123 ? -26.092 3.185 39.691 1.00 56.06 123 ALA A N 1
ATOM 952 C CA . ALA A 1 123 ? -26.137 2.539 41.007 1.00 56.06 123 ALA A CA 1
ATOM 953 C C . ALA A 1 123 ? -27.104 1.342 41.091 1.00 56.06 123 ALA A C 1
ATOM 955 O O . ALA A 1 123 ? -27.224 0.729 42.146 1.00 56.06 123 ALA A O 1
ATOM 956 N N . LYS A 1 124 ? -27.803 0.990 40.002 1.00 56.53 124 LYS A N 1
ATOM 957 C CA . LYS A 1 124 ? -28.778 -0.121 39.996 1.00 56.53 124 LYS A CA 1
ATOM 958 C C . LYS A 1 124 ? -28.260 -1.424 39.374 1.00 56.53 124 LYS A C 1
ATOM 960 O O . LYS A 1 124 ? -29.031 -2.365 39.211 1.00 56.53 124 LYS A O 1
ATOM 965 N N . PHE A 1 125 ? -26.971 -1.478 39.035 1.00 55.88 125 PHE A N 1
ATOM 966 C CA . PHE A 1 125 ? -26.310 -2.652 38.449 1.00 55.88 125 PHE A CA 1
ATOM 967 C C . PHE A 1 125 ? -25.116 -3.170 39.268 1.00 55.88 125 PHE A C 1
ATOM 969 O O . PHE A 1 125 ? -24.333 -3.966 38.751 1.00 55.88 125 PHE A O 1
ATOM 976 N N . ILE A 1 126 ? -24.987 -2.755 40.533 1.00 49.06 126 ILE A N 1
ATOM 977 C CA . ILE A 1 126 ? -23.989 -3.288 41.474 1.00 49.06 126 ILE A CA 1
ATOM 978 C C . ILE A 1 126 ? -24.694 -3.814 42.719 1.00 49.06 126 ILE A C 1
ATOM 980 O O . ILE A 1 126 ? -25.587 -3.094 43.219 1.00 49.06 126 ILE A O 1
#

Nearest PDB structures (foldseek):
  4kmf-assembly1_A-2  TM=8.156E-01  e=2.130E-03  Carassius auratus
  3w6j-assembly2_E  TM=7.439E-01  e=3.516E-02  Geobacillus stearothermophilus
  4i98-assembly1_C  TM=6.589E-01  e=4.006E-02  Streptococcus pneumoniae P1031
  1zao-assembly1_A  TM=6.463E-01  e=1.476E-01  Archaeoglobus fulgidus
  1zar-assembly1_A  TM=6.488E-01  e=2.183E-01  Archaeoglobus fulgidus

Sequence (126 aa):
MSSEYSLAPDEASKAASAVFSILTRDGGQTAAQLARLVGVHKKSLNRVLYHDPRFQEMKIETQAAPLWYLASSAPTGAKESTRKPKSEPTEESDGVPSVASREIIDEFTHIFDEKEYDHEVLAKFI